Protein AF-A0A527GIS5-F1 (afdb_monomer_lite)

Sequence (79 aa):
MPDPAIPPAVAEDEAALCTPFVKCLVRLIRSQDSYGSWERKADAELLGDFIITKEQRRGIPIIGDPDPDVLWRLDKYYA

pLDDT: mean 83.33, std 10.28, range [51.09, 92.56]

Secondary structure (DSSP, 8-state):
-------HHHHHHHHHHTSHHHHHHHHHHHHH-TT-TTTTS-HHHHHGGG---HHHHHHS--SSSPPHHHHHHHHHHH-

Structure (mmCIF, N/CA/C/O backbone):
data_AF-A0A527GIS5-F1
#
_entry.id   AF-A0A527GIS5-F1
#
loop_
_atom_site.group_PDB
_atom_site.id
_atom_site.type_symbol
_atom_site.label_atom_id
_atom_site.label_alt_id
_atom_site.label_comp_id
_atom_site.label_asym_id
_atom_site.label_entity_id
_atom_site.label_seq_id
_atom_site.pdbx_PDB_ins_code
_atom_site.Cartn_x
_atom_site.Cartn_y
_atom_site.Cartn_z
_atom_site.occupancy
_atom_site.B_iso_or_equiv
_atom_site.auth_seq_id
_atom_site.auth_comp_id
_atom_site.auth_asym_id
_atom_site.auth_atom_id
_atom_site.pdbx_PDB_model_num
ATOM 1 N N . MET A 1 1 ? -36.309 3.890 9.745 1.00 55.00 1 MET A N 1
ATOM 2 C CA . MET A 1 1 ? -35.796 3.418 8.442 1.00 55.00 1 MET A CA 1
ATOM 3 C C . MET A 1 1 ? -34.860 2.261 8.732 1.00 55.00 1 MET A C 1
ATOM 5 O O . MET A 1 1 ? -34.112 2.401 9.692 1.00 55.00 1 MET A O 1
ATOM 9 N N . PRO A 1 2 ? -34.959 1.115 8.043 1.00 51.09 2 PRO A N 1
ATOM 10 C CA . PRO A 1 2 ? -34.060 0.002 8.303 1.00 51.09 2 PRO A CA 1
ATOM 11 C C . PRO A 1 2 ? -32.665 0.384 7.804 1.00 51.09 2 PRO A C 1
ATOM 13 O O . PRO A 1 2 ? -32.522 0.886 6.690 1.00 51.09 2 PRO A O 1
ATOM 16 N N . ASP A 1 3 ? -31.678 0.199 8.671 1.00 55.31 3 ASP A N 1
ATOM 17 C CA . ASP A 1 3 ? -30.257 0.330 8.361 1.00 55.31 3 ASP A CA 1
ATOM 18 C C . ASP A 1 3 ? -29.949 -0.583 7.159 1.00 55.31 3 ASP A C 1
ATOM 20 O O . ASP A 1 3 ? -30.315 -1.766 7.211 1.00 55.31 3 ASP A O 1
ATOM 24 N N . PRO A 1 4 ? -29.381 -0.089 6.041 1.00 58.16 4 PRO A N 1
ATOM 25 C CA . PRO A 1 4 ? -29.007 -0.969 4.948 1.00 58.16 4 PRO A CA 1
ATOM 26 C C . PRO A 1 4 ? -27.87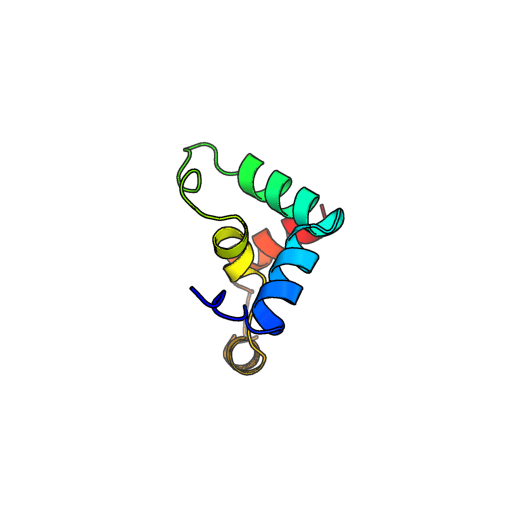7 -1.846 5.476 1.00 58.16 4 PRO A C 1
ATOM 28 O O . PRO A 1 4 ? -26.763 -1.372 5.662 1.00 58.16 4 PRO A O 1
ATOM 31 N N . ALA A 1 5 ? -28.199 -3.104 5.788 1.00 60.56 5 ALA A N 1
ATOM 32 C CA . ALA A 1 5 ? -27.261 -4.074 6.331 1.00 60.56 5 ALA A CA 1
ATOM 33 C C . ALA A 1 5 ? -25.968 -4.043 5.507 1.00 60.56 5 ALA A C 1
ATOM 35 O O . ALA A 1 5 ? -25.959 -4.453 4.343 1.00 60.56 5 ALA A O 1
ATOM 36 N N . ILE A 1 6 ? -24.904 -3.496 6.102 1.00 57.41 6 ILE A N 1
ATOM 37 C CA . ILE A 1 6 ? -23.585 -3.435 5.483 1.00 57.41 6 ILE A CA 1
ATOM 38 C C . ILE A 1 6 ? -23.204 -4.887 5.171 1.00 57.41 6 ILE A C 1
ATOM 40 O O . ILE A 1 6 ? -23.227 -5.725 6.079 1.00 57.41 6 ILE A O 1
ATOM 44 N N . PRO A 1 7 ? -22.927 -5.232 3.903 1.00 61.44 7 PRO A N 1
ATOM 45 C CA . PRO A 1 7 ? -22.564 -6.594 3.559 1.00 61.44 7 PRO A CA 1
ATOM 46 C C . PRO A 1 7 ? -21.295 -6.988 4.332 1.00 61.44 7 PRO A C 1
ATOM 48 O O . PRO A 1 7 ? -20.397 -6.159 4.488 1.00 61.44 7 PRO A O 1
ATOM 51 N N . PRO A 1 8 ? -21.193 -8.241 4.807 1.00 62.56 8 PRO A N 1
ATOM 52 C CA . PRO A 1 8 ? -20.159 -8.663 5.756 1.00 62.56 8 PRO A CA 1
ATOM 53 C C . PRO A 1 8 ? -18.728 -8.390 5.269 1.00 62.56 8 PRO A C 1
ATOM 55 O O . PRO A 1 8 ? -17.881 -8.013 6.068 1.00 62.56 8 PRO A O 1
ATOM 58 N N . ALA A 1 9 ? -18.482 -8.471 3.957 1.00 62.34 9 ALA A N 1
ATOM 59 C CA . ALA A 1 9 ? -17.182 -8.167 3.358 1.00 62.34 9 ALA A CA 1
ATOM 60 C C . ALA A 1 9 ? -16.726 -6.710 3.584 1.00 62.34 9 ALA A C 1
ATOM 62 O O . ALA A 1 9 ? -15.564 -6.471 3.881 1.00 62.34 9 ALA A O 1
ATOM 63 N N . VAL A 1 10 ? -17.644 -5.738 3.524 1.00 66.38 10 VAL A N 1
ATOM 64 C CA . VAL A 1 10 ? -17.312 -4.316 3.743 1.00 66.38 10 VAL A CA 1
ATOM 65 C C . VAL A 1 10 ? -16.968 -4.057 5.214 1.00 66.38 10 VAL A C 1
ATOM 67 O O . VAL A 1 10 ? -16.071 -3.273 5.513 1.00 66.38 10 VAL A O 1
ATOM 70 N N . ALA A 1 11 ? -17.632 -4.756 6.139 1.00 70.62 11 ALA A N 1
ATOM 71 C CA . ALA A 1 11 ? -17.322 -4.673 7.566 1.00 70.62 11 ALA A CA 1
ATOM 72 C C . ALA A 1 11 ? -15.960 -5.310 7.909 1.00 70.62 11 ALA A C 1
ATOM 74 O O . ALA A 1 11 ? -15.243 -4.818 8.782 1.00 70.62 11 ALA A O 1
ATOM 75 N N . GLU A 1 12 ? -15.586 -6.389 7.218 1.00 76.69 12 GLU A N 1
ATOM 76 C CA . GLU A 1 12 ? -14.271 -7.026 7.354 1.00 76.69 12 GLU A CA 1
ATOM 77 C C . GLU A 1 12 ? -13.140 -6.132 6.824 1.00 76.69 12 GLU A C 1
ATOM 79 O O . GLU A 1 12 ? -12.109 -6.003 7.489 1.00 76.69 12 GLU A O 1
ATOM 84 N N . ASP A 1 13 ? -13.347 -5.457 5.690 1.00 78.88 13 ASP A N 1
ATOM 85 C CA . ASP A 1 13 ? -12.381 -4.503 5.131 1.00 78.88 13 ASP A CA 1
ATOM 86 C C . ASP A 1 13 ? -12.143 -3.319 6.081 1.00 78.88 13 ASP A C 1
ATOM 88 O O . ASP A 1 13 ? -11.003 -2.925 6.339 1.00 78.88 13 ASP A O 1
ATOM 92 N N . GLU A 1 14 ? -13.207 -2.779 6.678 1.00 81.31 14 GLU A N 1
ATOM 93 C CA . GLU A 1 14 ? -13.107 -1.689 7.651 1.00 81.31 14 GLU A CA 1
ATOM 94 C C . GLU A 1 14 ? -12.385 -2.125 8.939 1.00 81.31 14 GLU A C 1
ATOM 96 O O . GLU A 1 14 ? -11.546 -1.393 9.483 1.00 81.31 14 GLU A O 1
ATOM 101 N N . ALA A 1 15 ? -12.619 -3.361 9.390 1.00 85.31 15 ALA A N 1
ATOM 102 C CA . ALA A 1 15 ? -11.871 -3.958 10.492 1.00 85.31 15 ALA A CA 1
ATOM 103 C C . ALA A 1 15 ? -10.382 -4.155 10.142 1.00 85.31 15 ALA A C 1
ATOM 105 O O . ALA A 1 15 ? -9.514 -3.891 10.982 1.00 85.31 15 ALA A O 1
ATOM 106 N N . ALA A 1 16 ? -10.065 -4.557 8.907 1.00 84.69 16 ALA A N 1
ATOM 107 C CA . ALA A 1 16 ? -8.693 -4.718 8.429 1.00 84.69 16 ALA A CA 1
ATOM 108 C C . ALA A 1 16 ? -7.942 -3.375 8.373 1.00 84.69 16 ALA A C 1
ATOM 110 O O . ALA A 1 16 ? -6.808 -3.284 8.857 1.00 84.69 16 ALA A O 1
ATOM 111 N N . LEU A 1 17 ? -8.594 -2.312 7.888 1.00 85.56 17 LEU A N 1
ATOM 112 C CA . LEU A 1 17 ? -8.071 -0.937 7.907 1.00 85.56 17 LEU A CA 1
ATOM 113 C C . LEU A 1 17 ? -7.779 -0.445 9.329 1.00 85.56 17 LEU A C 1
ATOM 115 O O . LEU A 1 17 ? -6.870 0.357 9.551 1.00 85.56 17 LEU A O 1
ATOM 119 N N . CYS A 1 18 ? -8.512 -0.955 10.320 1.00 88.50 18 CYS A N 1
ATOM 120 C CA . CYS A 1 18 ? -8.306 -0.600 11.717 1.00 88.50 18 CYS A CA 1
ATOM 121 C C . CYS A 1 18 ? -7.080 -1.259 12.365 1.00 88.50 18 CYS A C 1
ATOM 123 O O . CYS A 1 18 ? -6.674 -0.814 13.451 1.00 88.50 18 CYS A O 1
ATOM 125 N N . THR A 1 19 ? -6.484 -2.274 11.731 1.00 92.56 19 THR A N 1
ATOM 126 C CA . THR A 1 19 ? -5.338 -3.001 12.287 1.00 92.56 19 THR A CA 1
ATOM 127 C C . THR A 1 19 ? -4.095 -2.105 12.403 1.00 92.56 19 THR A C 1
ATOM 129 O O . THR A 1 19 ? -3.887 -1.211 11.577 1.00 92.56 19 THR A O 1
ATOM 132 N N . PRO A 1 20 ? -3.227 -2.322 13.413 1.00 92.56 20 PRO A N 1
ATOM 133 C CA . PRO A 1 20 ? -2.033 -1.496 13.605 1.00 92.56 20 PRO A CA 1
ATOM 134 C C . PRO A 1 20 ? -1.105 -1.473 12.386 1.00 92.56 20 PRO A C 1
ATOM 136 O O . PRO A 1 20 ? -0.582 -0.418 12.038 1.00 92.56 20 PRO A O 1
ATOM 139 N N . PHE A 1 21 ? -0.939 -2.618 11.718 1.00 91.38 21 PHE A N 1
ATOM 140 C CA . PHE A 1 21 ? -0.100 -2.737 10.527 1.00 91.38 21 PHE A CA 1
ATOM 141 C C . PHE A 1 21 ? -0.625 -1.871 9.380 1.00 91.38 21 PHE A C 1
ATOM 143 O O . PHE A 1 21 ? 0.110 -1.044 8.845 1.00 91.38 21 PHE A O 1
ATOM 150 N N . VAL A 1 22 ? -1.914 -1.998 9.053 1.00 91.44 22 VAL A N 1
ATOM 151 C CA . VAL A 1 22 ? -2.514 -1.263 7.936 1.00 91.44 22 VAL A CA 1
ATOM 152 C C . VAL A 1 22 ? -2.514 0.242 8.208 1.00 91.44 22 VAL A C 1
ATOM 154 O O . VAL A 1 22 ? -2.153 1.020 7.329 1.00 91.44 22 VAL A O 1
ATOM 157 N N . LYS A 1 23 ? -2.780 0.672 9.448 1.00 92.00 23 LYS A N 1
ATOM 158 C CA . LYS A 1 23 ? -2.648 2.086 9.846 1.00 92.00 23 LYS A CA 1
ATOM 159 C C . LYS A 1 23 ? -1.228 2.629 9.679 1.00 92.00 23 LYS A C 1
ATOM 161 O O . LYS A 1 23 ? -1.060 3.783 9.283 1.00 92.00 23 LYS A O 1
ATOM 166 N N . CYS A 1 24 ? -0.209 1.833 10.002 1.00 92.50 24 CYS A N 1
ATOM 167 C CA . CYS A 1 24 ? 1.184 2.219 9.782 1.00 92.50 24 CYS A CA 1
ATOM 168 C C . CYS A 1 24 ? 1.504 2.325 8.289 1.00 92.50 24 CYS A C 1
ATOM 170 O O . CYS A 1 24 ? 2.086 3.328 7.877 1.00 92.50 24 CYS A O 1
ATOM 172 N N . LEU A 1 25 ? 1.056 1.356 7.486 1.00 92.19 25 LEU A N 1
ATOM 173 C CA . LEU A 1 25 ? 1.235 1.374 6.037 1.00 92.19 25 LEU A CA 1
ATOM 174 C C . LEU A 1 25 ? 0.588 2.619 5.414 1.00 92.19 25 LEU A C 1
ATOM 176 O O . LEU A 1 25 ? 1.262 3.359 4.708 1.00 92.19 25 LEU A O 1
ATOM 180 N N . VAL A 1 26 ? -0.669 2.933 5.752 1.00 91.75 26 VAL A N 1
ATOM 181 C CA . VAL A 1 26 ? -1.347 4.162 5.291 1.00 91.75 26 VAL A CA 1
ATOM 182 C C . VAL A 1 26 ? -0.526 5.404 5.630 1.00 91.75 26 VAL A C 1
ATOM 184 O O . VAL A 1 26 ? -0.330 6.266 4.776 1.00 91.75 26 VAL A O 1
ATOM 187 N N . ARG A 1 27 ? -0.005 5.499 6.859 1.00 91.25 27 ARG A N 1
ATOM 188 C CA . ARG A 1 27 ? 0.809 6.644 7.286 1.00 91.25 27 ARG A CA 1
ATOM 189 C C . ARG A 1 27 ? 2.103 6.763 6.477 1.00 91.25 27 ARG A C 1
ATOM 191 O O . ARG A 1 27 ? 2.455 7.869 6.076 1.00 91.25 27 ARG A O 1
ATOM 198 N N . LEU A 1 28 ? 2.782 5.645 6.219 1.00 91.56 28 LEU A N 1
ATOM 199 C CA . LEU A 1 28 ? 3.972 5.583 5.366 1.00 91.56 28 LEU A CA 1
ATOM 200 C C . LEU A 1 28 ? 3.662 6.052 3.943 1.00 91.56 28 LEU A C 1
ATOM 202 O O . LEU A 1 28 ? 4.369 6.906 3.411 1.00 91.56 28 LEU A O 1
ATOM 206 N N . ILE A 1 29 ? 2.580 5.558 3.341 1.00 91.06 29 ILE A N 1
ATOM 207 C CA . ILE A 1 29 ? 2.179 5.961 1.989 1.00 91.06 29 ILE A CA 1
ATOM 208 C C . ILE A 1 29 ? 1.813 7.449 1.945 1.00 91.06 29 ILE A C 1
ATOM 210 O O . ILE A 1 29 ? 2.321 8.170 1.089 1.00 91.06 29 ILE A O 1
ATOM 214 N N . ARG A 1 30 ? 1.029 7.954 2.907 1.00 90.38 30 ARG A N 1
ATOM 215 C CA . ARG A 1 30 ? 0.687 9.385 2.980 1.00 90.38 30 ARG A CA 1
ATOM 216 C C . ARG A 1 30 ? 1.904 10.282 3.190 1.00 90.38 30 ARG A C 1
ATOM 218 O O . ARG A 1 30 ? 1.921 11.392 2.677 1.00 90.38 30 ARG A O 1
ATOM 225 N N . SER A 1 31 ? 2.935 9.811 3.894 1.00 91.12 31 SER A N 1
ATOM 226 C CA . SER A 1 31 ? 4.164 10.593 4.095 1.00 91.12 31 SER A CA 1
ATOM 227 C C . SER A 1 31 ? 4.947 10.852 2.803 1.00 91.12 31 SER A C 1
ATOM 229 O O . SER A 1 31 ? 5.761 11.770 2.754 1.00 91.12 31 SER A O 1
ATOM 231 N N . GLN A 1 32 ? 4.692 10.069 1.753 1.00 88.00 32 GLN A N 1
ATOM 232 C CA . GLN A 1 32 ? 5.341 10.225 0.453 1.00 88.00 32 GLN A CA 1
ATOM 233 C C . GLN A 1 32 ? 4.603 11.179 -0.484 1.00 88.00 32 GLN A C 1
ATOM 235 O O . GLN A 1 32 ? 5.187 11.647 -1.462 1.00 88.00 32 GLN A O 1
ATOM 240 N N . ASP A 1 33 ? 3.352 11.517 -0.173 1.00 89.06 33 ASP A N 1
ATOM 241 C CA . ASP A 1 33 ? 2.555 12.461 -0.948 1.00 89.06 33 ASP A CA 1
ATOM 242 C C . ASP A 1 33 ? 2.966 13.914 -0.661 1.00 89.06 33 ASP A C 1
ATOM 244 O O . ASP A 1 33 ? 2.269 14.681 -0.001 1.00 89.06 33 ASP A O 1
ATOM 248 N N . SER A 1 34 ? 4.136 14.301 -1.170 1.00 86.31 34 SER A N 1
ATOM 249 C CA . SER A 1 34 ? 4.718 15.632 -0.938 1.00 86.31 34 SER A CA 1
ATOM 250 C C . SER A 1 34 ? 3.894 16.774 -1.546 1.00 86.31 34 SER A C 1
ATOM 252 O O . SER A 1 34 ? 4.010 17.915 -1.106 1.00 86.31 34 SER A O 1
ATOM 254 N N . TYR A 1 35 ? 3.073 16.479 -2.559 1.00 86.94 35 TYR A N 1
ATOM 255 C CA . TYR A 1 35 ? 2.272 17.467 -3.288 1.00 86.94 35 TYR A CA 1
ATOM 256 C C . TYR A 1 35 ? 0.777 17.425 -2.933 1.00 86.94 35 TYR A C 1
ATOM 258 O O . TYR A 1 35 ? 0.005 18.185 -3.516 1.00 86.94 35 TYR A O 1
ATOM 266 N N . GLY A 1 36 ? 0.351 16.557 -2.008 1.00 86.44 36 GLY A N 1
ATOM 267 C CA . GLY A 1 36 ? -1.055 16.438 -1.603 1.00 86.44 36 GLY A CA 1
ATOM 268 C C . GLY A 1 36 ? -1.975 15.866 -2.690 1.00 86.44 36 GLY A C 1
ATOM 269 O O . GLY A 1 36 ? -3.179 16.123 -2.689 1.00 86.44 36 GLY A O 1
ATOM 270 N N . SER A 1 37 ? -1.437 15.101 -3.644 1.00 87.38 37 SER A N 1
ATOM 271 C CA . SER A 1 37 ? -2.218 14.496 -4.733 1.00 87.38 37 SER A CA 1
ATOM 272 C C . SER A 1 37 ? -3.235 13.463 -4.234 1.00 87.38 37 SER A C 1
ATOM 274 O O . SER A 1 37 ? -4.205 13.158 -4.930 1.00 87.38 37 SER A O 1
ATOM 276 N N . TRP A 1 38 ? -3.032 12.917 -3.036 1.00 89.00 38 TRP A N 1
ATOM 277 C CA . TRP A 1 38 ? -3.843 11.868 -2.422 1.00 89.00 38 TRP A CA 1
ATOM 278 C C . TRP A 1 38 ? -4.608 12.347 -1.185 1.00 89.00 38 TRP A C 1
ATOM 280 O O . TRP A 1 38 ? -5.281 11.549 -0.540 1.00 89.00 38 TRP A O 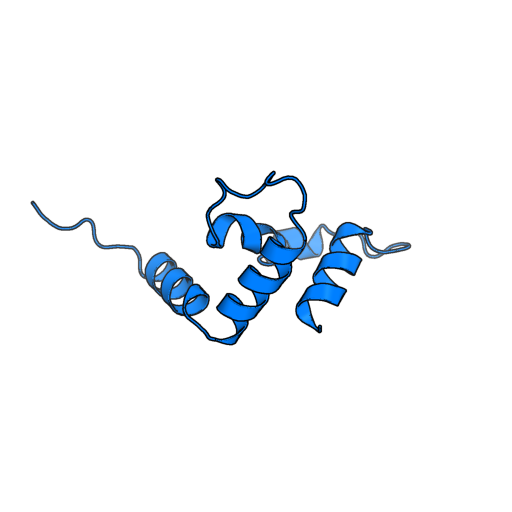1
ATOM 290 N N . GLU A 1 39 ? -4.583 13.644 -0.870 1.00 84.00 39 GLU A N 1
ATOM 291 C CA . GLU A 1 39 ? -5.232 14.193 0.329 1.00 84.00 39 GLU A CA 1
ATOM 292 C C . GLU A 1 39 ? -6.747 13.921 0.364 1.00 84.00 39 GLU A C 1
ATOM 294 O O . GLU A 1 39 ? -7.315 13.651 1.422 1.00 84.00 39 GLU A O 1
ATOM 299 N N . ARG A 1 40 ? -7.394 13.929 -0.811 1.00 88.50 40 ARG A N 1
ATOM 300 C CA . ARG A 1 40 ? -8.834 13.656 -0.962 1.00 88.50 40 ARG A CA 1
ATOM 301 C C . ARG A 1 40 ? -9.177 12.172 -1.102 1.00 88.50 40 ARG A C 1
ATOM 303 O O . ARG A 1 40 ? -10.360 11.850 -1.167 1.00 88.50 40 ARG A O 1
ATOM 310 N N . LYS A 1 41 ? -8.180 11.287 -1.186 1.00 89.56 41 LYS A N 1
ATOM 311 C CA . LYS A 1 41 ? -8.409 9.847 -1.331 1.00 89.56 41 LYS A CA 1
ATOM 312 C C . LYS A 1 41 ? -8.691 9.214 0.026 1.00 89.56 41 LYS A C 1
ATOM 314 O O . LYS A 1 41 ? -8.074 9.559 1.039 1.00 89.56 41 LYS A O 1
ATOM 319 N N . ALA A 1 42 ? -9.628 8.272 0.039 1.00 89.56 42 ALA A N 1
ATOM 320 C CA . ALA A 1 42 ? -9.877 7.444 1.212 1.00 89.56 42 ALA A CA 1
ATOM 321 C C . ALA A 1 42 ? -8.724 6.447 1.418 1.00 89.56 42 ALA A C 1
ATOM 323 O O . ALA A 1 42 ? -8.077 6.033 0.458 1.00 89.56 42 ALA A O 1
ATOM 324 N N . ASP A 1 43 ? -8.498 6.006 2.657 1.00 88.06 43 ASP A N 1
ATOM 325 C CA . ASP A 1 43 ? -7.426 5.044 2.965 1.00 88.06 43 ASP A CA 1
ATOM 326 C C . ASP A 1 43 ? -7.611 3.713 2.217 1.00 88.06 43 ASP A C 1
ATOM 328 O O . ASP A 1 43 ? -6.641 3.133 1.733 1.00 88.06 43 ASP A O 1
ATOM 332 N N . ALA A 1 44 ? -8.862 3.278 2.044 1.00 87.12 44 ALA A N 1
ATOM 333 C CA . ALA A 1 44 ? -9.211 2.114 1.231 1.00 87.12 44 ALA A CA 1
ATOM 334 C C . ALA A 1 44 ? -8.834 2.290 -0.250 1.00 87.12 44 ALA A C 1
ATOM 336 O O . ALA A 1 44 ? -8.352 1.356 -0.881 1.00 87.12 44 ALA A O 1
ATOM 337 N N . GLU A 1 45 ? -9.023 3.492 -0.803 1.00 87.62 45 GLU A N 1
ATOM 338 C CA . GLU A 1 45 ? -8.662 3.800 -2.191 1.00 87.62 45 GLU A CA 1
ATOM 339 C C . GLU A 1 45 ? -7.139 3.848 -2.361 1.00 87.62 45 GLU A C 1
ATOM 341 O O . GLU A 1 45 ? -6.606 3.349 -3.347 1.00 87.62 45 GLU A O 1
ATOM 346 N N . LEU A 1 46 ? -6.430 4.397 -1.372 1.00 88.31 46 LEU A N 1
ATOM 347 C CA . LEU A 1 46 ? -4.972 4.474 -1.368 1.00 88.31 46 LEU A CA 1
ATOM 348 C C . LEU A 1 46 ? -4.319 3.086 -1.318 1.00 88.31 46 LEU A C 1
ATOM 350 O O . LEU A 1 46 ? -3.309 2.846 -1.975 1.00 88.31 46 LEU A O 1
ATOM 354 N N . LEU A 1 47 ? -4.902 2.171 -0.544 1.00 89.19 47 LEU A N 1
ATOM 355 C CA . LEU A 1 47 ? -4.437 0.790 -0.440 1.00 89.19 47 LEU A CA 1
ATOM 356 C C . LEU A 1 47 ? -4.990 -0.131 -1.531 1.00 89.19 47 LEU A C 1
ATOM 358 O O . LEU A 1 47 ? -4.552 -1.277 -1.613 1.00 89.19 47 LEU A O 1
ATOM 362 N N . GLY A 1 48 ? -5.906 0.344 -2.380 1.00 86.19 48 GLY A N 1
ATOM 363 C CA . GLY A 1 48 ? -6.505 -0.457 -3.451 1.00 86.19 48 GLY A CA 1
ATOM 364 C C . GLY A 1 48 ? -5.458 -1.077 -4.379 1.00 86.19 48 GLY A C 1
ATOM 365 O O . GLY A 1 48 ? -5.587 -2.225 -4.790 1.00 86.19 48 GLY A O 1
ATOM 366 N N . ASP A 1 49 ? -4.351 -0.371 -4.599 1.00 85.75 49 ASP A N 1
ATOM 367 C CA . ASP A 1 49 ? -3.213 -0.840 -5.390 1.00 85.75 49 ASP A CA 1
ATOM 368 C C . ASP A 1 49 ? -2.446 -2.027 -4.769 1.00 85.75 49 ASP A C 1
ATOM 370 O O . ASP A 1 49 ? -1.713 -2.733 -5.466 1.00 85.75 49 ASP A O 1
ATOM 374 N N . PHE A 1 50 ? -2.586 -2.254 -3.460 1.00 86.12 50 PHE A N 1
ATOM 375 C CA . PHE A 1 50 ? -1.989 -3.390 -2.746 1.00 86.12 50 PHE A CA 1
ATOM 376 C C . PHE A 1 50 ? -2.904 -4.623 -2.752 1.00 86.12 50 PHE A C 1
ATOM 378 O O . PHE A 1 50 ? -2.439 -5.738 -2.503 1.00 86.12 50 PHE A O 1
ATOM 385 N N . ILE A 1 51 ? -4.197 -4.442 -3.032 1.00 87.81 51 ILE A N 1
ATOM 386 C CA . ILE A 1 51 ? -5.223 -5.480 -2.926 1.00 87.81 51 ILE A CA 1
ATOM 387 C C . ILE A 1 51 ? -5.678 -5.861 -4.334 1.00 87.81 51 ILE A C 1
ATOM 389 O O . ILE A 1 51 ? -6.609 -5.292 -4.894 1.00 87.81 51 ILE A O 1
ATOM 393 N N . ILE A 1 52 ? -5.014 -6.863 -4.907 1.00 86.75 52 ILE A N 1
ATOM 394 C CA . ILE A 1 52 ? -5.336 -7.381 -6.242 1.00 86.75 52 ILE A CA 1
ATOM 395 C C . ILE A 1 52 ? -6.047 -8.731 -6.166 1.00 86.75 52 ILE A C 1
ATOM 397 O O . ILE A 1 52 ? -5.739 -9.580 -5.321 1.00 86.75 52 ILE A O 1
ATOM 401 N N . THR A 1 53 ? -6.972 -8.976 -7.095 1.00 88.69 53 THR A N 1
ATOM 402 C CA . THR A 1 53 ? -7.617 -10.287 -7.211 1.00 88.69 53 THR A CA 1
ATOM 403 C C . THR A 1 53 ? -6.646 -11.337 -7.748 1.00 88.69 53 THR A C 1
ATOM 405 O O . THR A 1 53 ? -5.609 -11.046 -8.357 1.00 88.69 53 THR A O 1
ATOM 408 N N . LYS A 1 54 ? -6.992 -12.616 -7.558 1.00 86.25 54 LYS A N 1
ATOM 409 C CA . LYS A 1 54 ? -6.199 -13.727 -8.103 1.00 86.25 54 LYS A CA 1
ATOM 410 C C . LYS A 1 54 ? -6.145 -13.692 -9.629 1.00 86.25 54 LYS A C 1
ATOM 412 O O . LYS A 1 54 ? -5.112 -14.069 -10.183 1.00 86.25 54 LYS A O 1
ATOM 417 N N . GLU A 1 55 ? -7.218 -13.266 -10.300 1.00 85.81 55 GLU A N 1
ATOM 418 C CA . GLU A 1 55 ? -7.216 -13.095 -11.755 1.00 85.81 55 GLU A CA 1
ATOM 419 C C . GLU A 1 55 ? -6.279 -11.963 -12.178 1.00 85.81 55 GLU A C 1
ATOM 421 O O . GLU A 1 55 ? -5.435 -12.181 -13.046 1.00 85.81 55 GLU A O 1
ATOM 426 N N . GLN A 1 56 ? -6.360 -10.799 -11.523 1.00 84.25 56 GLN A N 1
ATOM 427 C CA . GLN A 1 56 ? -5.489 -9.653 -11.810 1.00 84.25 56 GLN A CA 1
ATOM 428 C C . GLN A 1 56 ? -4.014 -10.021 -11.645 1.00 84.25 56 GLN A C 1
ATOM 430 O O . GLN A 1 56 ? -3.213 -9.773 -12.541 1.00 84.25 56 GLN A O 1
ATOM 435 N N . ARG A 1 57 ? -3.664 -10.720 -10.557 1.00 84.69 57 ARG A N 1
ATOM 436 C CA . ARG A 1 57 ? -2.290 -11.175 -10.303 1.00 84.69 57 ARG A CA 1
ATOM 437 C C . ARG A 1 57 ? -1.745 -12.102 -11.391 1.00 84.69 57 ARG A C 1
ATOM 439 O O . ARG A 1 57 ? -0.557 -12.060 -11.681 1.00 84.69 57 ARG A O 1
ATOM 446 N N . ARG A 1 58 ? -2.588 -12.957 -11.979 1.00 83.38 58 ARG A N 1
ATOM 447 C CA . ARG A 1 58 ? -2.185 -13.864 -13.072 1.00 83.38 58 ARG A CA 1
ATOM 448 C C . ARG A 1 58 ? -1.950 -13.131 -14.389 1.00 83.38 58 ARG A C 1
ATOM 450 O O . ARG A 1 58 ? -1.211 -13.639 -15.222 1.00 83.38 58 ARG A O 1
ATOM 457 N N . GLY A 1 59 ? -2.592 -11.980 -14.574 1.00 82.25 59 GLY A N 1
ATOM 458 C CA . GLY A 1 59 ? -2.395 -11.126 -15.740 1.00 82.25 59 GLY A CA 1
ATOM 459 C C . GLY A 1 59 ? -1.085 -10.339 -15.711 1.00 82.25 59 GLY A C 1
ATOM 460 O O . GLY A 1 59 ? -0.684 -9.831 -16.753 1.00 82.25 59 GLY A O 1
ATOM 461 N N . ILE A 1 60 ? -0.413 -10.246 -14.557 1.00 78.94 60 ILE A N 1
ATOM 462 C CA . ILE A 1 60 ? 0.860 -9.531 -14.431 1.00 78.94 60 ILE A CA 1
ATOM 463 C C . ILE A 1 60 ? 1.955 -10.366 -15.112 1.00 78.94 60 ILE A C 1
ATOM 465 O O . ILE A 1 60 ? 2.243 -11.478 -14.655 1.00 78.94 60 ILE A O 1
ATOM 469 N N . PRO A 1 61 ? 2.568 -9.873 -16.203 1.00 78.69 61 PRO A N 1
ATOM 470 C CA . PRO A 1 61 ? 3.641 -10.591 -16.872 1.00 78.69 61 PRO A CA 1
ATOM 471 C C . PRO A 1 61 ? 4.863 -10.681 -15.951 1.00 78.69 61 PRO A C 1
ATOM 473 O O . PRO A 1 61 ? 5.328 -9.679 -15.418 1.00 78.69 61 PRO A O 1
ATOM 476 N N . ILE A 1 62 ? 5.401 -11.891 -15.782 1.00 77.44 62 ILE A N 1
ATOM 477 C CA . ILE A 1 62 ? 6.600 -12.173 -14.963 1.00 77.44 62 ILE A CA 1
ATOM 478 C C . ILE A 1 62 ? 7.846 -12.289 -15.865 1.00 77.44 62 ILE A C 1
ATOM 480 O O . ILE A 1 62 ? 8.761 -13.064 -15.602 1.00 77.44 62 ILE A O 1
ATOM 484 N N . ILE A 1 63 ? 7.850 -11.598 -17.007 1.00 80.31 63 ILE A N 1
ATOM 485 C CA . ILE A 1 63 ? 8.945 -11.649 -17.982 1.00 80.31 63 ILE A CA 1
ATOM 486 C C . ILE A 1 63 ? 9.618 -10.280 -17.994 1.00 80.31 63 ILE A C 1
ATOM 488 O O . ILE A 1 63 ? 8.999 -9.304 -18.408 1.00 80.31 63 ILE A O 1
ATOM 492 N N . GLY A 1 64 ? 10.884 -10.233 -17.578 1.00 78.06 64 GLY A N 1
ATOM 493 C CA . GLY A 1 64 ? 11.657 -8.996 -17.443 1.00 78.06 64 GLY A CA 1
ATOM 494 C C . GLY A 1 64 ? 11.625 -8.430 -16.023 1.00 78.06 64 GLY A C 1
ATOM 495 O O . GLY A 1 64 ? 11.339 -9.155 -15.068 1.00 78.06 64 GLY A O 1
ATOM 496 N N . ASP A 1 65 ? 11.945 -7.143 -15.894 1.00 81.62 65 ASP A N 1
ATOM 497 C CA . ASP A 1 65 ? 11.929 -6.446 -14.610 1.00 81.62 65 ASP A CA 1
ATOM 498 C C . ASP A 1 65 ? 10.489 -6.086 -14.201 1.00 81.62 65 ASP A C 1
ATOM 500 O O . ASP A 1 65 ? 9.703 -5.646 -15.047 1.00 81.62 65 ASP A O 1
ATOM 504 N N . PRO A 1 66 ? 10.115 -6.273 -12.921 1.00 83.25 66 PRO A N 1
ATOM 505 C CA . PRO A 1 66 ? 8.814 -5.849 -12.423 1.00 83.25 66 PRO A CA 1
ATOM 506 C C . PRO A 1 66 ? 8.669 -4.327 -12.512 1.00 83.25 66 PRO A C 1
ATOM 508 O O . PRO A 1 66 ? 9.642 -3.586 -12.378 1.00 83.25 66 PRO A O 1
ATOM 511 N N . ASP A 1 67 ? 7.430 -3.877 -12.708 1.00 87.06 67 ASP A N 1
ATOM 512 C CA . ASP A 1 67 ? 7.089 -2.457 -12.786 1.00 87.06 67 ASP A CA 1
ATOM 513 C C . ASP A 1 67 ? 7.672 -1.678 -11.580 1.00 87.06 67 ASP A C 1
ATOM 515 O O . ASP A 1 67 ? 7.548 -2.149 -10.438 1.00 87.06 67 ASP A O 1
ATOM 519 N N . PRO A 1 68 ? 8.306 -0.507 -11.792 1.00 88.50 68 PRO A N 1
ATOM 520 C CA . PRO A 1 68 ? 8.826 0.330 -10.713 1.00 88.50 68 PRO A CA 1
ATOM 521 C C . PRO A 1 68 ? 7.811 0.620 -9.600 1.00 88.50 68 PRO A C 1
ATOM 523 O O . PRO A 1 68 ? 8.193 0.651 -8.429 1.00 88.50 68 PRO A O 1
ATOM 526 N N . ASP A 1 69 ? 6.525 0.758 -9.929 1.00 87.69 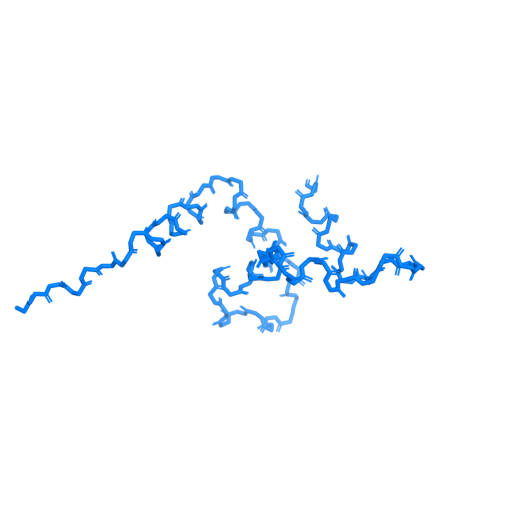69 ASP A N 1
ATOM 527 C CA . ASP A 1 69 ? 5.468 0.985 -8.942 1.00 87.69 69 ASP A CA 1
ATOM 528 C C . ASP A 1 69 ? 5.264 -0.247 -8.051 1.00 87.69 69 ASP A C 1
ATOM 530 O O . ASP A 1 69 ? 5.037 -0.130 -6.846 1.00 87.69 69 ASP A O 1
ATOM 534 N N . VAL A 1 70 ? 5.396 -1.454 -8.612 1.00 87.88 70 VAL A N 1
ATOM 535 C CA . VAL A 1 70 ? 5.326 -2.710 -7.848 1.00 87.88 70 VAL A CA 1
ATOM 536 C C . VAL A 1 70 ? 6.517 -2.827 -6.900 1.00 87.88 70 VAL A C 1
ATOM 538 O O . VAL A 1 70 ? 6.334 -3.183 -5.734 1.00 87.88 70 VAL A O 1
ATOM 541 N N . LEU A 1 71 ? 7.722 -2.495 -7.367 1.00 90.12 71 LEU A N 1
ATOM 542 C CA . LEU A 1 71 ? 8.925 -2.486 -6.530 1.00 90.12 71 LEU A CA 1
ATOM 543 C C . LEU A 1 71 ? 8.825 -1.462 -5.399 1.00 90.12 71 LEU A C 1
ATOM 545 O O . LEU A 1 71 ? 9.165 -1.767 -4.258 1.00 90.12 71 LEU A O 1
ATOM 549 N N . TRP A 1 72 ? 8.313 -0.269 -5.689 1.00 90.88 72 TRP A N 1
ATOM 550 C CA . TRP A 1 72 ? 8.101 0.757 -4.679 1.00 90.88 72 TRP A CA 1
ATOM 551 C C . TRP A 1 72 ? 7.078 0.312 -3.629 1.00 90.88 72 TRP A C 1
ATOM 553 O O . TRP A 1 72 ? 7.344 0.425 -2.435 1.00 90.88 72 TRP A O 1
ATOM 563 N N . ARG A 1 73 ? 5.943 -0.275 -4.037 1.00 91.06 73 ARG A N 1
ATOM 564 C CA . ARG A 1 73 ? 4.949 -0.823 -3.093 1.00 91.06 73 ARG A CA 1
ATOM 565 C C . ARG A 1 73 ? 5.556 -1.907 -2.206 1.00 91.06 73 ARG A C 1
ATOM 567 O O . ARG A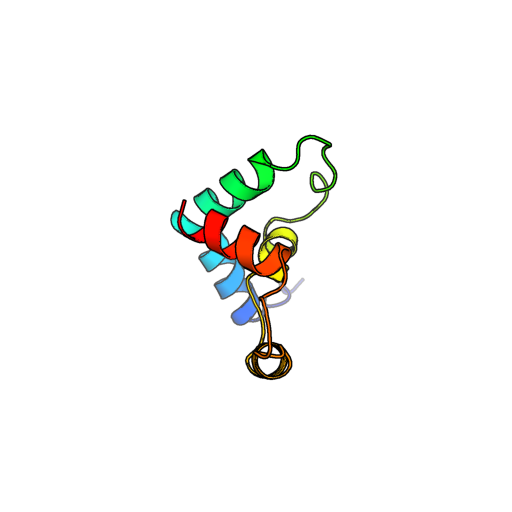 1 73 ? 5.277 -1.933 -1.011 1.00 91.06 73 ARG A O 1
ATOM 574 N N . LEU A 1 74 ? 6.402 -2.768 -2.773 1.00 91.31 74 LEU A N 1
ATOM 575 C CA . LEU A 1 74 ? 7.113 -3.802 -2.023 1.00 91.31 74 LEU A CA 1
ATOM 576 C C . LEU A 1 74 ? 8.047 -3.195 -0.968 1.00 91.31 74 LEU A C 1
ATOM 578 O O . LEU A 1 74 ? 8.003 -3.613 0.185 1.00 91.31 74 LEU A O 1
ATOM 582 N N . ASP A 1 75 ? 8.840 -2.188 -1.340 1.00 91.50 75 ASP A N 1
ATOM 583 C CA . ASP A 1 75 ? 9.725 -1.475 -0.412 1.00 91.50 75 ASP A CA 1
ATOM 584 C C . ASP A 1 75 ? 8.933 -0.860 0.753 1.00 91.50 75 ASP A C 1
ATOM 586 O O . ASP A 1 75 ? 9.274 -1.057 1.916 1.00 91.50 75 ASP A O 1
ATOM 590 N N . LYS A 1 76 ? 7.804 -0.199 0.471 1.00 90.38 76 LYS A N 1
ATOM 591 C CA . LYS A 1 76 ? 6.963 0.413 1.519 1.00 90.38 76 LYS A CA 1
ATOM 592 C C . LYS A 1 76 ? 6.216 -0.575 2.387 1.00 90.38 76 LYS A C 1
ATOM 594 O O . LYS A 1 76 ? 5.882 -0.238 3.516 1.00 90.38 76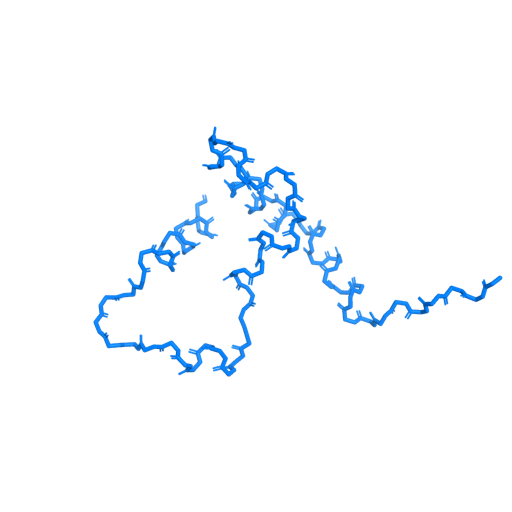 LYS A O 1
ATOM 599 N N . TYR A 1 77 ? 5.961 -1.772 1.880 1.00 90.31 77 TYR A N 1
ATOM 600 C CA . TYR A 1 77 ? 5.332 -2.824 2.661 1.00 90.31 77 TYR A CA 1
ATOM 601 C C . TYR A 1 77 ? 6.275 -3.401 3.732 1.00 90.31 77 TYR A C 1
ATOM 603 O O . TYR A 1 77 ? 5.804 -3.831 4.784 1.00 90.31 77 TYR A O 1
ATOM 611 N N . TYR A 1 78 ? 7.587 -3.418 3.472 1.00 89.62 78 TYR A N 1
ATOM 612 C CA . TYR A 1 78 ? 8.598 -4.006 4.362 1.00 89.62 78 TYR A CA 1
ATOM 613 C C . TYR A 1 78 ? 9.435 -2.992 5.158 1.00 89.62 78 TYR A C 1
ATOM 615 O O . TYR A 1 78 ? 10.217 -3.419 6.010 1.00 89.62 78 TYR A O 1
ATOM 623 N N . ALA A 1 79 ? 9.292 -1.694 4.883 1.00 81.75 79 ALA A N 1
ATOM 624 C CA . 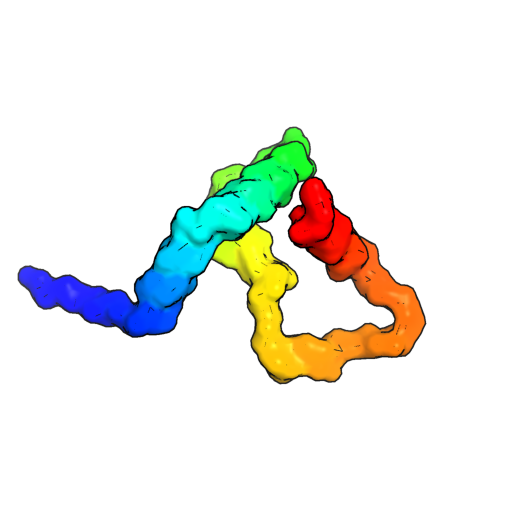ALA A 1 79 ? 9.935 -0.605 5.623 1.00 81.75 79 ALA A CA 1
ATOM 625 C C . ALA A 1 79 ? 9.379 -0.452 7.049 1.00 81.75 79 ALA A C 1
ATOM 627 O O . ALA A 1 79 ? 10.201 -0.214 7.964 1.00 81.75 79 ALA A O 1
#

Foldseek 3Di:
DDDPPDPVVVVVVVVVCVDPLNVQLLVLQVVPPPPCPCVPPDSCRSCVVVDDDPVRVVPQDPPDDHDPVVVVSVVSSVD

Radius of gyration: 15.46 Å; chains: 1; bounding box: 48×31×32 Å